Protein AF-A0A6L8ELS7-F1 (afdb_monomer_lite)

pLDDT: mean 88.2, std 14.99, range [39.0, 98.0]

Sequence (62 aa):
VEMDPDYSAAWKIYGRTLAAAGKHPEAARAFRQGIAVAEKRGDIQAAKEMTVFLHRVEKQST

Foldseek 3Di:
DPPPPLPLVVLVVVLVVCVVVVVLVVSLVSLVVSLVSCVVVVVVVSNVVSVVSNVVSVVVVD

Secondary structure (DSSP, 8-state):
----TT-HHHHHHHHHHHHHTT-HHHHHHHHHHHHHHHHHTT-HHHHHHHHHHHHHHHHH--

Structure (mmCIF, N/CA/C/O backbone):
data_AF-A0A6L8ELS7-F1
#
_entry.id   AF-A0A6L8ELS7-F1
#
loop_
_atom_site.group_PDB
_atom_site.id
_atom_site.type_symbol
_atom_site.label_atom_id
_atom_site.label_alt_id
_atom_site.label_comp_id
_atom_site.label_asym_id
_atom_site.label_entity_id
_atom_site.label_seq_id
_atom_site.pdbx_PDB_ins_code
_atom_site.Cartn_x
_atom_site.Cartn_y
_atom_site.Cartn_z
_atom_site.occupancy
_atom_site.B_iso_or_equiv
_atom_site.auth_seq_id
_atom_site.auth_comp_id
_atom_site.auth_asym_id
_atom_site.auth_atom_id
_atom_site.pdbx_PDB_model_num
ATOM 1 N N . VAL A 1 1 ? 1.098 4.686 -26.019 1.00 46.00 1 VAL A N 1
ATOM 2 C CA . VAL A 1 1 ? 1.277 4.844 -24.558 1.00 46.00 1 VAL A CA 1
ATOM 3 C C . VAL A 1 1 ? 1.021 3.486 -23.954 1.00 46.00 1 VAL A C 1
ATOM 5 O O . VAL A 1 1 ? -0.128 3.088 -23.817 1.00 46.00 1 VAL A O 1
ATOM 8 N N . GLU A 1 2 ? 2.091 2.729 -23.757 1.00 39.00 2 GLU A N 1
ATOM 9 C CA . GLU A 1 2 ? 2.028 1.424 -23.111 1.00 39.00 2 GLU A CA 1
ATOM 10 C C . GLU A 1 2 ? 1.916 1.704 -21.612 1.00 39.00 2 GLU A C 1
ATOM 12 O O . GLU A 1 2 ? 2.814 2.298 -21.015 1.00 39.00 2 GLU A O 1
ATOM 17 N N . MET A 1 3 ? 0.738 1.451 -21.039 1.00 40.56 3 MET A N 1
ATOM 18 C CA . MET A 1 3 ? 0.540 1.602 -19.603 1.00 40.56 3 MET A CA 1
ATOM 19 C C . MET A 1 3 ? 1.234 0.430 -18.935 1.00 40.56 3 MET A C 1
ATOM 21 O O . MET A 1 3 ? 0.712 -0.681 -18.935 1.00 40.56 3 MET A O 1
ATOM 25 N N . ASP A 1 4 ? 2.432 0.700 -18.434 1.00 53.69 4 ASP A N 1
ATOM 26 C CA . ASP A 1 4 ? 3.295 -0.288 -17.816 1.00 53.69 4 ASP A CA 1
ATOM 27 C C . ASP A 1 4 ? 2.522 -0.985 -16.663 1.00 53.69 4 ASP A C 1
ATOM 29 O O . ASP A 1 4 ? 2.169 -0.313 -15.685 1.00 53.69 4 ASP A O 1
ATOM 33 N N . PRO A 1 5 ? 2.231 -2.308 -16.733 1.00 50.00 5 PRO A N 1
ATOM 34 C CA . PRO A 1 5 ? 1.528 -3.128 -15.702 1.00 50.00 5 PRO A CA 1
ATOM 35 C C . PRO A 1 5 ? 2.215 -3.170 -14.323 1.00 50.00 5 PRO A C 1
ATOM 37 O O . PRO A 1 5 ? 1.797 -3.804 -13.355 1.00 50.00 5 PRO A O 1
ATOM 40 N N . ASP A 1 6 ? 3.303 -2.447 -14.304 1.00 56.22 6 ASP A N 1
ATOM 41 C CA . ASP A 1 6 ? 4.424 -2.301 -13.433 1.00 56.22 6 ASP A CA 1
ATOM 42 C C . ASP A 1 6 ? 4.312 -1.084 -12.522 1.00 56.22 6 ASP A C 1
ATOM 44 O O . ASP A 1 6 ? 5.199 -0.792 -11.713 1.00 56.22 6 ASP A O 1
ATOM 48 N N . TYR A 1 7 ? 3.186 -0.392 -12.648 1.00 69.38 7 TYR A N 1
ATOM 49 C CA . TYR A 1 7 ? 2.811 0.774 -11.889 1.00 69.38 7 TYR A CA 1
ATOM 50 C C . TYR A 1 7 ? 2.440 0.359 -10.453 1.00 69.38 7 TYR A C 1
ATOM 52 O O . TYR A 1 7 ? 1.297 0.456 -10.011 1.00 69.38 7 TYR A O 1
ATOM 60 N N . SER A 1 8 ? 3.437 -0.068 -9.675 1.00 75.31 8 SER A N 1
ATOM 61 C CA . SER A 1 8 ? 3.418 -0.061 -8.202 1.00 75.31 8 SER A CA 1
ATOM 62 C C . SER A 1 8 ? 2.874 1.278 -7.668 1.00 75.31 8 SER A C 1
ATOM 64 O O . SER A 1 8 ? 2.162 1.331 -6.663 1.00 75.31 8 SER A O 1
ATOM 66 N N . ALA A 1 9 ? 3.116 2.360 -8.416 1.00 84.38 9 ALA A N 1
ATOM 67 C CA . ALA A 1 9 ? 2.515 3.670 -8.232 1.00 84.38 9 ALA A CA 1
ATOM 68 C C . ALA A 1 9 ? 0.974 3.674 -8.323 1.00 84.38 9 ALA A C 1
ATOM 70 O O . ALA A 1 9 ? 0.355 4.343 -7.497 1.00 84.38 9 ALA A O 1
ATOM 71 N N . ALA A 1 10 ? 0.332 2.919 -9.228 1.00 89.25 10 ALA A N 1
ATOM 72 C CA . ALA A 1 10 ? -1.135 2.798 -9.276 1.00 89.25 10 ALA A CA 1
ATOM 73 C C . ALA A 1 10 ? -1.662 2.176 -7.996 1.00 89.25 10 ALA A C 1
ATOM 75 O O . ALA A 1 10 ? -2.592 2.716 -7.407 1.00 89.25 10 ALA A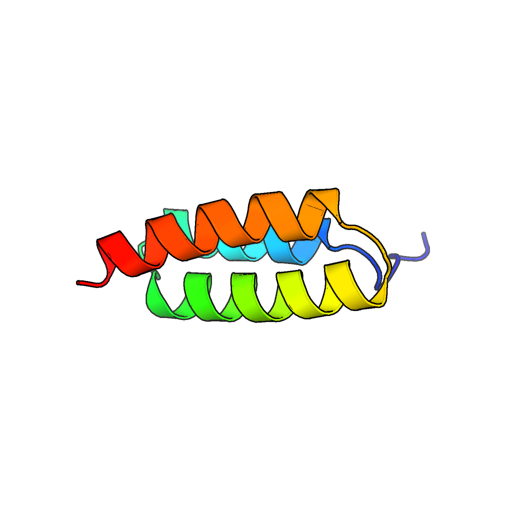 O 1
ATOM 76 N N . TRP A 1 11 ? -1.062 1.073 -7.545 1.00 91.75 11 TRP A N 1
ATOM 77 C CA . TRP A 1 11 ? -1.488 0.421 -6.309 1.00 91.75 11 TRP A CA 1
ATOM 78 C C . TRP A 1 11 ? -1.344 1.347 -5.105 1.00 91.75 11 TRP A C 1
ATOM 80 O O . TRP A 1 11 ? -2.264 1.457 -4.291 1.00 91.75 11 TRP A O 1
ATOM 90 N N . LYS A 1 12 ? -0.236 2.092 -5.037 1.00 91.75 12 LYS A N 1
ATOM 91 C CA . LYS A 1 12 ? -0.020 3.117 -4.014 1.00 91.75 12 LYS A CA 1
ATOM 92 C C . LYS A 1 12 ? -1.087 4.212 -4.067 1.00 91.75 12 LYS A C 1
ATOM 94 O O . LYS A 1 12 ? -1.641 4.565 -3.028 1.00 91.75 12 LYS A O 1
ATOM 99 N N . ILE A 1 13 ? -1.381 4.757 -5.250 1.00 93.94 13 ILE A N 1
ATOM 100 C CA . ILE A 1 13 ? -2.401 5.801 -5.434 1.00 93.94 13 ILE A CA 1
ATOM 101 C C . ILE A 1 13 ? -3.782 5.258 -5.064 1.00 93.94 13 ILE A C 1
ATOM 103 O O . ILE A 1 13 ? -4.486 5.883 -4.279 1.00 93.94 13 ILE A O 1
ATOM 107 N 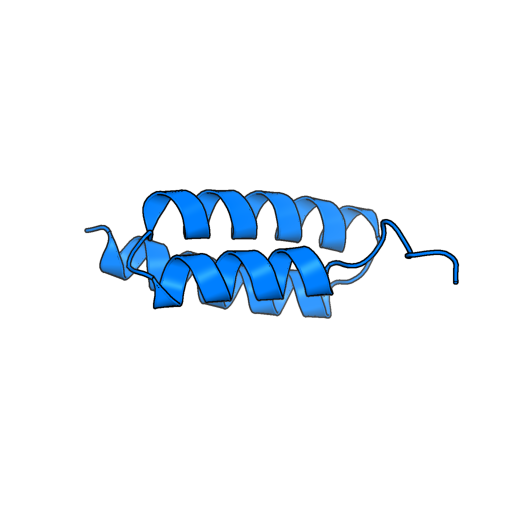N . TYR A 1 14 ? -4.139 4.072 -5.549 1.00 93.69 14 TYR A N 1
ATOM 108 C CA . TYR A 1 14 ? -5.423 3.433 -5.288 1.00 93.69 14 TYR A CA 1
ATOM 109 C C . TYR A 1 14 ? -5.649 3.184 -3.793 1.00 93.69 14 TYR A C 1
ATOM 111 O O . TYR A 1 14 ? -6.670 3.606 -3.248 1.00 93.69 14 TYR A O 1
ATOM 119 N N . GLY A 1 15 ? -4.669 2.594 -3.101 1.00 95.50 15 GLY A N 1
ATOM 120 C CA . GLY A 1 15 ? -4.735 2.389 -1.653 1.00 95.50 15 GLY A CA 1
ATOM 121 C C . GLY A 1 15 ? -4.862 3.705 -0.880 1.00 95.50 15 GLY A C 1
ATOM 122 O O . GLY A 1 15 ? -5.652 3.795 0.059 1.00 95.50 15 GLY A O 1
ATOM 123 N N . ARG A 1 16 ? -4.155 4.764 -1.301 1.00 95.94 16 ARG A N 1
ATOM 124 C CA . ARG A 1 16 ? -4.278 6.102 -0.694 1.00 95.94 16 ARG A CA 1
ATOM 125 C C . ARG A 1 16 ? -5.654 6.721 -0.924 1.00 95.94 16 ARG A C 1
ATOM 127 O O . ARG A 1 16 ? -6.191 7.313 0.006 1.00 95.94 16 ARG A O 1
ATOM 134 N N . THR A 1 17 ? -6.230 6.572 -2.114 1.00 97.38 17 THR A N 1
ATOM 135 C CA . THR A 1 17 ? -7.578 7.066 -2.424 1.00 97.38 17 THR A CA 1
ATOM 136 C C . THR A 1 17 ? -8.634 6.346 -1.588 1.00 97.38 17 THR A C 1
ATOM 138 O O . THR A 1 17 ? -9.512 6.995 -1.028 1.00 97.38 17 THR A O 1
ATOM 141 N N . LEU A 1 18 ? -8.526 5.023 -1.431 1.00 96.81 18 LEU A N 1
ATOM 142 C CA . LEU A 1 18 ? -9.413 4.253 -0.552 1.00 96.81 18 LEU A CA 1
ATOM 143 C C . LEU A 1 18 ? -9.274 4.679 0.913 1.00 96.81 18 LEU A C 1
ATOM 145 O O . LEU A 1 18 ? -10.281 4.882 1.588 1.00 96.81 18 LEU A O 1
ATOM 149 N N . ALA A 1 19 ? -8.040 4.871 1.385 1.00 96.12 19 ALA A N 1
ATOM 150 C CA . ALA A 1 19 ? -7.778 5.343 2.741 1.00 96.12 19 ALA A CA 1
ATOM 151 C C . ALA A 1 19 ? -8.368 6.741 2.982 1.00 96.12 19 ALA A C 1
ATOM 153 O O . ALA A 1 19 ? -8.992 6.968 4.013 1.00 96.12 19 ALA A O 1
ATOM 154 N N . ALA A 1 20 ? -8.220 7.656 2.018 1.00 96.12 20 ALA A N 1
ATOM 155 C CA . ALA A 1 20 ? -8.811 8.993 2.074 1.00 96.12 20 ALA A CA 1
ATOM 156 C C . ALA A 1 20 ? -10.349 8.962 2.042 1.00 96.12 20 ALA A C 1
ATOM 158 O O . ALA A 1 20 ? -10.991 9.838 2.610 1.00 96.12 20 ALA A O 1
ATOM 159 N N . ALA A 1 21 ? -10.940 7.937 1.424 1.00 96.56 21 ALA A N 1
ATOM 160 C CA . ALA A 1 21 ? -12.379 7.697 1.425 1.00 96.56 21 ALA A CA 1
ATOM 161 C C . ALA A 1 21 ? -12.892 6.980 2.694 1.00 96.56 21 ALA A C 1
ATOM 163 O O . ALA A 1 21 ? -14.056 6.587 2.728 1.00 96.56 21 ALA A O 1
ATOM 164 N N . GLY A 1 22 ? -12.043 6.749 3.707 1.00 95.38 22 GLY A N 1
ATOM 165 C CA . GLY A 1 22 ? -12.401 6.027 4.938 1.00 95.38 22 GLY A CA 1
ATOM 166 C C . GLY A 1 22 ? -12.585 4.514 4.759 1.00 95.38 22 GLY A C 1
ATOM 167 O O . GLY A 1 22 ? -12.960 3.810 5.693 1.00 95.38 22 GLY A O 1
ATOM 168 N N . LYS A 1 23 ? -12.300 3.981 3.565 1.00 96.62 23 LYS A N 1
ATOM 169 C CA . LYS A 1 23 ? -12.415 2.554 3.231 1.00 96.62 23 LYS A CA 1
ATOM 170 C C . LYS A 1 23 ? -11.156 1.807 3.653 1.00 96.62 23 LYS A C 1
ATOM 172 O O . LYS A 1 23 ? -10.387 1.317 2.823 1.00 96.62 23 LYS A O 1
ATOM 177 N N . HIS A 1 24 ? -10.882 1.807 4.954 1.00 95.25 24 HIS A N 1
ATOM 178 C 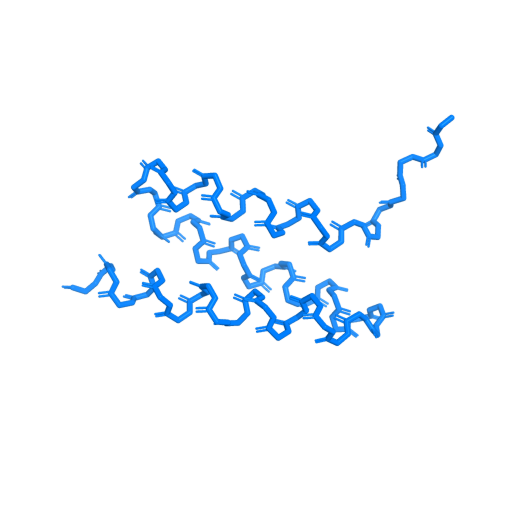CA . HIS A 1 24 ? -9.632 1.285 5.506 1.00 95.25 24 HIS A CA 1
ATOM 179 C C . HIS A 1 24 ? -9.406 -0.219 5.237 1.00 95.25 24 HIS A C 1
ATOM 181 O O . HIS A 1 24 ? -8.284 -0.568 4.852 1.00 95.25 24 HIS A O 1
ATOM 187 N N . PRO A 1 25 ? -10.418 -1.111 5.326 1.00 95.56 25 PRO A N 1
ATOM 188 C CA . PRO A 1 25 ? -10.248 -2.524 4.973 1.00 95.56 25 PRO A CA 1
ATOM 189 C C . PRO A 1 25 ? -9.863 -2.737 3.503 1.00 95.56 25 PRO A C 1
ATOM 191 O O . PRO A 1 25 ? -8.987 -3.548 3.188 1.00 95.56 25 PRO A O 1
ATOM 194 N N . GLU A 1 26 ? -10.487 -1.999 2.587 1.00 95.88 26 GLU A N 1
ATOM 195 C CA . GLU A 1 26 ? -10.193 -2.055 1.157 1.00 95.88 26 GLU A CA 1
ATOM 196 C C . GLU A 1 26 ? -8.823 -1.448 0.847 1.00 95.88 26 GLU A C 1
ATOM 198 O O . GLU A 1 26 ? -8.066 -2.020 0.061 1.00 95.88 26 GLU A O 1
ATOM 203 N N . ALA A 1 27 ? -8.463 -0.342 1.504 1.00 97.38 27 ALA A N 1
ATOM 204 C CA . ALA A 1 27 ? -7.140 0.265 1.392 1.00 97.38 27 ALA A CA 1
ATOM 205 C C . ALA A 1 27 ? -6.039 -0.714 1.820 1.00 97.38 27 ALA A C 1
ATOM 207 O O . ALA A 1 27 ? -5.036 -0.861 1.123 1.00 97.38 27 ALA A O 1
ATOM 208 N N . ALA A 1 28 ? -6.243 -1.442 2.924 1.00 97.31 28 ALA A N 1
ATOM 209 C CA . ALA A 1 28 ? -5.303 -2.455 3.392 1.00 97.31 28 ALA A CA 1
ATOM 210 C C . ALA A 1 28 ? -5.114 -3.579 2.360 1.00 97.31 28 ALA A C 1
ATOM 212 O O . ALA A 1 28 ? -3.985 -3.986 2.082 1.00 97.31 28 ALA A O 1
ATOM 213 N N . ARG A 1 29 ? -6.200 -4.054 1.733 1.00 96.38 29 ARG A N 1
ATOM 214 C CA . ARG A 1 29 ? -6.119 -5.049 0.647 1.00 96.38 29 ARG A CA 1
ATOM 215 C C . ARG A 1 29 ? -5.328 -4.518 -0.550 1.00 96.38 29 ARG A C 1
ATOM 217 O O . ARG A 1 29 ? -4.442 -5.219 -1.036 1.00 96.38 29 ARG A O 1
ATOM 224 N N . ALA A 1 30 ? -5.598 -3.282 -0.969 1.00 95.62 30 ALA A N 1
ATOM 225 C CA . ALA A 1 30 ? -4.895 -2.639 -2.076 1.00 95.62 30 ALA A CA 1
ATOM 226 C C . ALA A 1 30 ? -3.391 -2.483 -1.799 1.00 95.62 30 ALA A C 1
ATOM 228 O O . ALA A 1 30 ? -2.578 -2.806 -2.663 1.00 95.62 30 ALA A O 1
ATOM 229 N N . PHE A 1 31 ? -3.002 -2.058 -0.592 1.00 96.50 31 PHE A N 1
ATOM 230 C CA . PHE A 1 31 ? -1.588 -1.952 -0.229 1.00 96.50 31 PHE A CA 1
ATOM 231 C C . PHE A 1 31 ? -0.892 -3.313 -0.197 1.00 96.50 31 PHE A C 1
ATOM 233 O O . PHE A 1 31 ? 0.204 -3.421 -0.733 1.00 96.50 31 PHE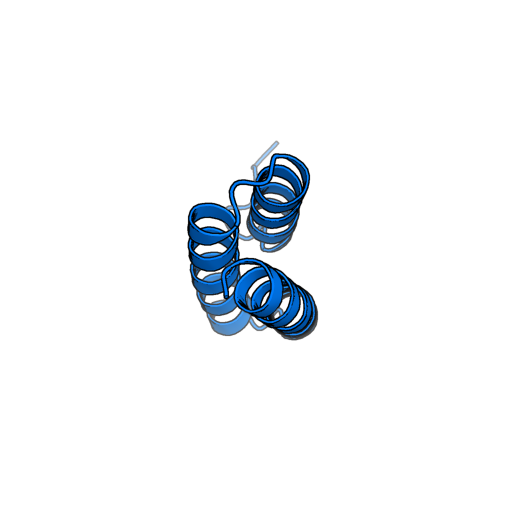 A O 1
ATOM 240 N N . ARG A 1 32 ? -1.518 -4.371 0.341 1.00 97.00 32 ARG A N 1
ATOM 241 C CA . ARG A 1 32 ? -0.926 -5.726 0.331 1.00 97.00 32 ARG A CA 1
ATOM 242 C C . ARG A 1 32 ? -0.682 -6.244 -1.087 1.00 97.00 32 ARG A C 1
ATOM 244 O O . ARG A 1 32 ? 0.385 -6.787 -1.358 1.00 97.00 32 ARG A O 1
ATOM 251 N N . GLN A 1 33 ? -1.640 -6.046 -1.996 1.00 94.81 33 GLN A N 1
ATOM 252 C CA . GLN A 1 33 ? -1.466 -6.411 -3.407 1.00 94.81 33 GLN A CA 1
ATOM 253 C C . GLN A 1 33 ? -0.361 -5.584 -4.070 1.00 94.81 33 GLN A C 1
ATOM 255 O O . GLN A 1 33 ? 0.499 -6.141 -4.748 1.00 94.81 33 GLN A O 1
ATOM 260 N N . GLY A 1 34 ? -0.340 -4.273 -3.822 1.00 94.69 34 GLY A N 1
ATOM 261 C CA . GLY A 1 34 ? 0.695 -3.381 -4.329 1.00 94.69 34 GLY A CA 1
ATOM 262 C C . GLY A 1 34 ? 2.100 -3.746 -3.865 1.00 94.69 34 GLY A C 1
ATOM 263 O O . GLY A 1 34 ? 3.019 -3.741 -4.679 1.00 94.69 34 GLY A O 1
ATOM 264 N N . ILE A 1 35 ? 2.268 -4.103 -2.588 1.00 95.81 35 ILE A N 1
ATOM 265 C CA . ILE A 1 35 ? 3.550 -4.545 -2.019 1.00 95.81 35 ILE A CA 1
ATOM 266 C C . ILE A 1 35 ? 4.048 -5.791 -2.751 1.00 95.81 35 ILE A C 1
ATOM 268 O O . ILE A 1 35 ? 5.164 -5.773 -3.254 1.00 95.81 35 ILE A O 1
ATOM 272 N N . ALA A 1 36 ? 3.208 -6.820 -2.904 1.00 94.25 36 ALA A N 1
ATOM 273 C CA . ALA A 1 36 ? 3.596 -8.049 -3.597 1.00 94.25 36 ALA A CA 1
ATOM 274 C C . ALA A 1 36 ? 4.001 -7.797 -5.063 1.00 94.25 36 ALA A C 1
ATOM 276 O O . ALA A 1 36 ? 4.961 -8.386 -5.562 1.00 94.25 36 ALA A O 1
ATOM 277 N N . VAL A 1 37 ? 3.294 -6.896 -5.756 1.00 91.62 37 VAL A N 1
ATOM 278 C CA . VAL A 1 37 ? 3.650 -6.476 -7.121 1.00 91.62 37 VAL A CA 1
ATOM 279 C C . VAL A 1 37 ? 4.987 -5.734 -7.128 1.00 91.62 37 VAL A C 1
ATOM 281 O O . VAL A 1 37 ? 5.849 -6.052 -7.939 1.00 91.62 37 VAL A O 1
ATOM 284 N N . ALA A 1 38 ? 5.187 -4.780 -6.220 1.00 91.56 38 ALA A N 1
ATOM 285 C CA . ALA A 1 38 ? 6.418 -4.003 -6.128 1.00 91.56 38 ALA A CA 1
ATOM 286 C C . ALA A 1 38 ? 7.637 -4.882 -5.788 1.00 91.56 38 ALA A C 1
ATOM 288 O O . ALA A 1 38 ? 8.673 -4.767 -6.437 1.00 91.56 38 ALA A O 1
ATOM 289 N N . GLU A 1 39 ? 7.504 -5.822 -4.850 1.00 93.50 39 GLU A N 1
ATOM 290 C CA . GLU A 1 39 ? 8.557 -6.779 -4.485 1.00 93.50 39 GLU A CA 1
ATOM 291 C C . GLU A 1 39 ? 8.932 -7.695 -5.649 1.00 93.50 39 GLU A C 1
ATOM 293 O O . GLU A 1 39 ? 10.114 -7.829 -5.964 1.00 93.50 39 GLU A O 1
ATOM 298 N N . LYS A 1 40 ? 7.938 -8.264 -6.348 1.00 91.00 40 LYS A N 1
ATOM 299 C CA . LYS A 1 40 ? 8.168 -9.118 -7.525 1.00 91.00 40 LYS A CA 1
ATOM 300 C C . LYS A 1 40 ? 8.954 -8.394 -8.624 1.00 91.00 40 LYS A C 1
ATOM 302 O O . LYS A 1 40 ? 9.670 -9.031 -9.392 1.00 91.00 40 LYS A O 1
ATOM 307 N N . ARG A 1 41 ? 8.811 -7.072 -8.696 1.00 86.44 41 ARG A N 1
ATOM 308 C CA . ARG A 1 41 ? 9.461 -6.201 -9.679 1.00 86.44 41 ARG A CA 1
ATOM 309 C C . ARG A 1 41 ? 10.811 -5.645 -9.227 1.00 86.44 41 ARG A C 1
ATOM 311 O O . ARG A 1 41 ? 11.499 -5.019 -10.024 1.00 86.44 41 ARG A O 1
ATOM 318 N N . GLY A 1 42 ? 11.180 -5.829 -7.960 1.00 91.00 42 GLY A N 1
ATOM 319 C CA . GLY A 1 42 ? 12.349 -5.177 -7.371 1.00 91.00 42 GLY A CA 1
ATOM 320 C C . GLY A 1 42 ? 12.152 -3.684 -7.080 1.00 91.00 42 GLY A C 1
ATOM 321 O O . GLY A 1 42 ? 13.121 -2.990 -6.780 1.00 91.00 42 GLY A O 1
ATOM 322 N N . ASP A 1 43 ? 10.915 -3.177 -7.107 1.00 91.00 43 ASP A N 1
ATOM 323 C CA . ASP A 1 43 ? 10.579 -1.817 -6.677 1.00 91.00 43 ASP A CA 1
ATOM 324 C C . ASP A 1 43 ? 10.468 -1.749 -5.146 1.00 91.00 43 ASP A C 1
ATOM 326 O O . ASP A 1 43 ? 9.406 -1.584 -4.536 1.00 91.00 43 ASP A O 1
ATOM 330 N N . ILE A 1 44 ? 11.621 -1.915 -4.503 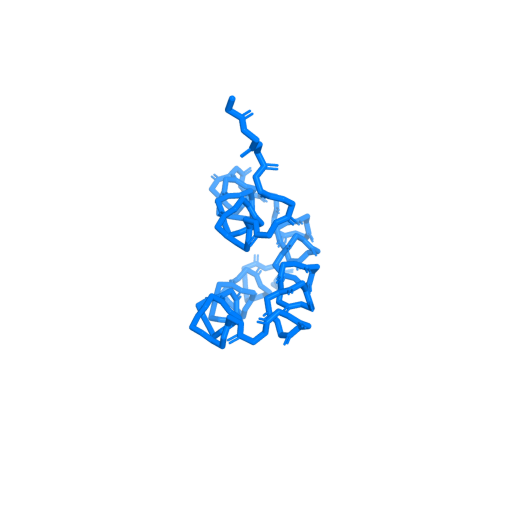1.00 90.44 44 ILE A N 1
ATOM 331 C CA . ILE A 1 44 ? 11.733 -1.983 -3.045 1.00 90.44 44 ILE A CA 1
ATOM 332 C C . ILE A 1 44 ? 11.260 -0.682 -2.385 1.00 90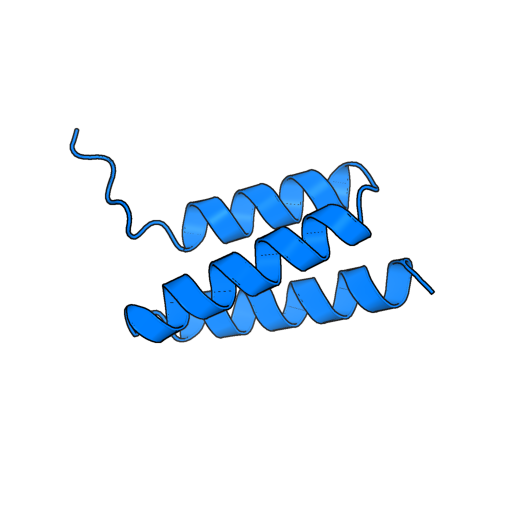.44 44 ILE A C 1
ATOM 334 O O . ILE A 1 44 ? 10.754 -0.703 -1.260 1.00 90.44 44 ILE A O 1
ATOM 338 N N . GLN A 1 45 ? 11.399 0.456 -3.068 1.00 91.44 45 GLN A N 1
ATOM 339 C CA . GLN A 1 45 ? 10.979 1.746 -2.535 1.00 91.44 45 GLN A CA 1
ATOM 340 C C . GLN A 1 45 ? 9.451 1.849 -2.466 1.00 91.44 45 GLN A C 1
ATOM 342 O O . GLN A 1 45 ? 8.914 2.211 -1.415 1.00 91.44 45 GLN A O 1
ATOM 347 N N . ALA A 1 46 ? 8.736 1.470 -3.530 1.00 90.88 46 ALA A N 1
ATOM 348 C CA . ALA A 1 46 ? 7.277 1.473 -3.503 1.00 90.88 46 ALA A CA 1
ATOM 349 C C . ALA A 1 46 ? 6.720 0.466 -2.488 1.00 90.88 46 ALA A C 1
ATOM 351 O O . ALA A 1 46 ? 5.773 0.796 -1.770 1.00 90.88 46 ALA A O 1
ATOM 352 N N . ALA A 1 47 ? 7.329 -0.720 -2.373 1.00 95.38 47 ALA A N 1
ATOM 353 C CA . ALA A 1 47 ? 6.957 -1.710 -1.363 1.00 95.38 47 ALA A CA 1
ATOM 354 C C . ALA A 1 47 ? 7.065 -1.129 0.059 1.00 95.38 47 ALA A C 1
ATOM 356 O O . ALA A 1 47 ? 6.099 -1.170 0.821 1.00 95.38 47 ALA A O 1
ATOM 357 N N . LYS A 1 48 ? 8.195 -0.493 0.400 1.00 96.56 48 LYS A N 1
ATOM 358 C CA . LYS A 1 48 ? 8.403 0.143 1.714 1.00 96.56 48 LYS A CA 1
ATOM 359 C C . LYS A 1 48 ? 7.372 1.231 2.013 1.00 96.56 48 LYS A C 1
ATOM 361 O O . LYS A 1 48 ? 6.814 1.259 3.110 1.00 96.56 48 LYS A O 1
ATOM 366 N N . GLU A 1 49 ? 7.097 2.113 1.054 1.00 96.19 49 GLU A N 1
ATOM 367 C CA . GLU A 1 49 ? 6.091 3.167 1.223 1.00 96.19 49 GLU A CA 1
ATOM 368 C C . GLU A 1 49 ? 4.694 2.589 1.465 1.00 96.19 49 GLU A C 1
ATOM 370 O O . GLU A 1 49 ? 3.989 3.020 2.381 1.00 96.19 49 GLU A O 1
ATOM 375 N N . MET A 1 50 ? 4.299 1.587 0.677 1.00 96.31 50 MET A N 1
ATOM 376 C CA . MET A 1 50 ? 2.998 0.939 0.827 1.00 96.31 50 MET A CA 1
ATOM 377 C C . MET A 1 50 ? 2.874 0.188 2.154 1.00 96.31 50 MET A C 1
ATOM 379 O O . MET A 1 50 ? 1.805 0.238 2.757 1.00 96.31 50 MET A O 1
ATOM 383 N N . THR A 1 51 ? 3.948 -0.411 2.672 1.00 98.00 51 THR A N 1
ATOM 384 C CA . THR A 1 51 ? 3.963 -1.030 4.009 1.00 98.00 51 THR A CA 1
ATOM 385 C C . THR A 1 51 ? 3.695 -0.009 5.116 1.00 98.00 51 THR A C 1
ATOM 387 O O . THR A 1 51 ? 2.918 -0.277 6.034 1.00 98.00 51 THR A O 1
ATOM 390 N N . VAL A 1 52 ? 4.265 1.199 5.019 1.00 97.81 52 VAL A N 1
ATOM 391 C CA . VAL A 1 52 ? 3.977 2.283 5.976 1.00 97.81 52 VAL A CA 1
ATOM 392 C C . VAL A 1 52 ? 2.503 2.683 5.918 1.00 97.81 52 VAL A C 1
ATOM 394 O O . VAL A 1 52 ? 1.876 2.881 6.961 1.00 97.81 52 VAL A O 1
ATOM 397 N N . PHE A 1 53 ? 1.927 2.797 4.719 1.00 96.38 53 PHE A N 1
ATOM 398 C CA . PHE A 1 53 ? 0.511 3.134 4.577 1.00 96.38 53 PHE A CA 1
ATOM 399 C C . PHE A 1 53 ? -0.411 2.021 5.070 1.00 96.38 53 PHE A C 1
ATOM 401 O O . PHE A 1 53 ? -1.375 2.328 5.769 1.00 96.38 53 PHE A O 1
ATOM 408 N N . LEU A 1 54 ? -0.084 0.757 4.787 1.00 97.50 54 LEU A N 1
ATOM 409 C CA . LEU A 1 54 ? -0.798 -0.414 5.293 1.00 97.50 54 LEU A CA 1
ATOM 410 C C . LEU A 1 54 ? -0.901 -0.371 6.820 1.00 97.50 54 LEU A C 1
ATOM 412 O O . LEU A 1 54 ? -1.999 -0.409 7.369 1.00 97.50 54 LEU A O 1
ATOM 416 N N . HIS A 1 55 ? 0.226 -0.176 7.504 1.00 96.88 55 HIS A N 1
ATOM 417 C CA . HIS A 1 55 ? 0.242 -0.146 8.964 1.00 96.88 55 HIS A CA 1
ATOM 418 C C . HIS A 1 55 ? -0.582 1.020 9.541 1.00 96.88 55 HIS A C 1
ATOM 420 O O . HIS A 1 55 ? -1.211 0.897 10.591 1.00 96.88 55 HIS A O 1
ATOM 426 N N . ARG A 1 56 ? -0.618 2.166 8.846 1.00 95.56 56 ARG A N 1
ATOM 427 C CA . ARG A 1 56 ? -1.451 3.313 9.243 1.00 95.56 56 ARG A CA 1
ATOM 428 C C . ARG A 1 56 ? -2.944 3.039 9.080 1.00 95.56 56 ARG A C 1
ATOM 430 O O . ARG A 1 56 ? -3.709 3.492 9.925 1.00 95.56 56 ARG A O 1
ATOM 437 N N . VAL A 1 57 ? -3.372 2.360 8.013 1.00 95.75 57 VAL A N 1
ATOM 438 C CA . VAL A 1 57 ? -4.801 2.055 7.802 1.00 95.75 57 VAL A CA 1
ATOM 439 C C . VAL A 1 57 ? -5.289 0.920 8.698 1.00 95.75 57 VAL A C 1
ATOM 441 O O . VAL A 1 57 ? -6.423 0.972 9.164 1.00 95.75 57 VAL A O 1
ATOM 444 N N . GLU A 1 58 ? -4.435 -0.055 9.016 1.00 93.62 58 GLU A N 1
ATOM 445 C CA . GLU A 1 58 ? -4.757 -1.122 9.973 1.00 93.62 58 GLU A CA 1
ATOM 446 C C . GLU A 1 58 ? -5.018 -0.554 11.373 1.00 93.62 58 GLU A C 1
ATOM 448 O O . GLU A 1 58 ? -6.017 -0.903 11.996 1.00 93.62 58 GLU A O 1
ATOM 453 N N . LYS A 1 59 ? -4.203 0.413 11.820 1.00 92.50 59 LYS A N 1
ATOM 454 C CA . LYS A 1 59 ? -4.430 1.134 13.086 1.00 92.50 59 LYS A CA 1
ATOM 455 C C . LYS A 1 59 ? -5.721 1.954 13.124 1.00 92.50 59 LYS A C 1
ATOM 457 O O . LYS A 1 59 ? -6.234 2.187 14.205 1.00 92.50 59 LYS A O 1
ATOM 462 N N . GLN A 1 60 ? -6.217 2.414 11.976 1.00 86.19 60 GLN A N 1
ATOM 463 C CA . GLN A 1 60 ? -7.486 3.152 11.871 1.00 86.19 60 GLN A CA 1
ATOM 464 C C . GLN A 1 60 ? -8.705 2.225 11.753 1.00 86.19 60 GLN A C 1
ATOM 466 O O . GLN A 1 60 ? -9.835 2.693 11.822 1.00 86.19 60 GLN A O 1
ATOM 471 N N . SER A 1 61 ? -8.481 0.925 11.539 1.00 75.31 61 SER A N 1
ATOM 472 C CA . SER A 1 61 ? -9.537 -0.091 11.433 1.00 75.31 61 SER A CA 1
ATOM 473 C C . SER A 1 61 ? -9.786 -0.839 12.752 1.00 75.31 61 SER A C 1
ATOM 475 O O . SER A 1 61 ? -10.597 -1.763 12.762 1.00 75.31 61 SER A O 1
ATOM 477 N N . THR A 1 62 ? -9.049 -0.495 13.816 1.00 61.66 62 THR A N 1
ATOM 478 C CA . THR A 1 62 ? -9.182 -1.038 15.182 1.00 61.66 62 THR A CA 1
ATOM 479 C C . THR A 1 62 ? -9.902 -0.021 16.050 1.00 61.66 62 THR A C 1
ATOM 481 O O . THR A 1 62 ? -10.788 -0.444 16.821 1.00 61.66 62 THR A O 1
#

Radius of gyration: 11.29 Å; chains: 1; bounding box: 25×18×40 Å